Protein AF-A0A6I4XJI4-F1 (afdb_monomer_lite)

Sequence (149 aa):
FAETYTEYFSASRQFIQEQKTNPAVWDARQFLFYRYLLLMVDALPLKKVLAPITLCVDFSFGEAYNRMIQKNIEKITEWNIIFKAHVDESVQLILSDIHFVDWPEITQIIWLAPPRPVDWSHFIKTLSALRPHSGEENKVGTAPLSSEK

Secondary structure (DSSP, 8-state):
-TTTSHHHHHHHHHHHHHTTT-HHHHHTHHHHHHHHHHHHHHHS-HHHHSPPEEEEEE-TT-HHHHHHHHHHHHHH--S-EEEESS--TT--EEEESS--TT-TTSEEEE-PSSPPHHHHHHHHHHHHHHS--TTSS--S----S----

Organism: Enterococcus gallinarum (NCBI:txid1353)

Structure (mmCIF, N/CA/C/O backbone):
data_AF-A0A6I4XJI4-F1
#
_entry.id   AF-A0A6I4XJI4-F1
#
loop_
_atom_site.group_PDB
_atom_site.id
_atom_site.type_symbol
_atom_site.label_atom_id
_atom_site.label_alt_id
_atom_site.label_comp_id
_atom_site.label_asym_id
_atom_site.label_entity_id
_atom_site.label_seq_id
_atom_site.pdbx_PDB_ins_code
_atom_site.Cartn_x
_atom_site.Cartn_y
_atom_site.Cartn_z
_atom_site.occupancy
_atom_site.B_iso_or_equiv
_atom_site.auth_seq_id
_atom_site.auth_comp_id
_atom_site.auth_asym_id
_atom_site.auth_atom_id
_atom_site.pdbx_PDB_model_num
ATOM 1 N N . PHE A 1 1 ? -2.209 -3.904 19.691 1.00 63.56 1 PHE A N 1
ATOM 2 C CA . PHE A 1 1 ? -3.413 -3.319 19.060 1.00 63.56 1 PHE A CA 1
ATOM 3 C C . PHE A 1 1 ? -3.119 -1.978 18.407 1.00 63.56 1 PHE A C 1
ATOM 5 O O . PHE A 1 1 ? -3.210 -1.927 17.193 1.00 63.56 1 PHE A O 1
ATOM 12 N N . ALA A 1 2 ? -2.733 -0.937 19.156 1.00 65.00 2 ALA A N 1
ATOM 13 C CA . ALA A 1 2 ? -2.533 0.410 18.601 1.00 65.00 2 ALA A CA 1
ATOM 14 C C . ALA A 1 2 ? -1.483 0.498 17.475 1.00 65.00 2 ALA A C 1
ATOM 16 O O . ALA A 1 2 ? -1.700 1.238 16.532 1.00 65.00 2 ALA A O 1
ATOM 17 N N . GLU A 1 3 ? -0.391 -0.269 17.549 1.00 65.44 3 GLU A N 1
ATOM 18 C CA . GLU A 1 3 ? 0.672 -0.259 16.523 1.00 65.44 3 GLU A CA 1
ATOM 19 C C . GLU A 1 3 ? 0.381 -1.180 15.327 1.00 65.44 3 GLU A C 1
ATOM 21 O O . GLU A 1 3 ? 0.866 -0.954 14.225 1.00 65.44 3 GLU A O 1
ATOM 26 N N . THR A 1 4 ? -0.393 -2.245 15.547 1.00 70.69 4 THR A N 1
ATOM 27 C CA . THR A 1 4 ? -0.672 -3.285 14.539 1.00 70.69 4 THR A CA 1
ATOM 28 C C . THR A 1 4 ? -1.910 -2.966 13.702 1.00 70.69 4 THR A C 1
ATOM 30 O O . THR A 1 4 ? -1.986 -3.333 12.538 1.00 70.69 4 THR A O 1
ATOM 33 N N . TYR A 1 5 ? -2.892 -2.309 14.317 1.00 78.69 5 TYR A N 1
ATOM 34 C CA . TYR A 1 5 ? -4.223 -2.050 13.773 1.00 78.69 5 TYR A CA 1
ATOM 35 C C . TYR A 1 5 ? -4.552 -0.566 13.910 1.00 78.69 5 TYR A C 1
ATOM 37 O O . TYR A 1 5 ? -5.618 -0.202 14.410 1.00 78.69 5 TYR A O 1
ATOM 45 N N . THR A 1 6 ? -3.595 0.287 13.552 1.00 82.38 6 THR A N 1
ATOM 46 C CA . THR A 1 6 ? -3.624 1.731 13.809 1.00 82.38 6 THR A CA 1
ATOM 47 C C . THR A 1 6 ? -4.922 2.375 13.334 1.00 82.38 6 THR A C 1
ATOM 49 O O . THR A 1 6 ? -5.505 3.176 14.058 1.00 82.38 6 THR A O 1
ATOM 52 N N . GLU A 1 7 ? -5.425 1.980 12.169 1.00 82.38 7 GLU A N 1
ATOM 53 C CA . GLU A 1 7 ? -6.593 2.582 11.528 1.00 82.38 7 GLU A CA 1
ATOM 54 C C . GLU A 1 7 ? -7.901 2.144 12.186 1.00 82.38 7 GLU A C 1
ATOM 56 O O . GLU A 1 7 ? -8.771 2.972 12.459 1.00 82.38 7 GLU A O 1
ATOM 61 N N . TYR A 1 8 ? -8.023 0.861 12.536 1.00 87.81 8 TYR A N 1
ATOM 62 C CA . TYR A 1 8 ? -9.158 0.386 13.330 1.00 87.81 8 TYR A CA 1
ATOM 63 C C . TYR A 1 8 ? -9.141 0.985 14.735 1.00 87.81 8 TYR A C 1
ATOM 65 O O . TYR A 1 8 ? -10.191 1.324 15.284 1.00 87.81 8 TYR A O 1
ATOM 73 N N . PHE A 1 9 ? -7.951 1.143 15.319 1.00 88.88 9 PHE A N 1
ATOM 74 C CA . PHE A 1 9 ? -7.766 1.752 16.629 1.00 88.88 9 PHE A CA 1
ATOM 75 C C . PHE A 1 9 ? -8.172 3.229 16.610 1.00 88.88 9 PHE A C 1
ATOM 77 O O . PHE A 1 9 ? -8.949 3.652 17.470 1.00 88.88 9 PHE A O 1
ATOM 84 N N . SER A 1 10 ? -7.699 4.008 15.630 1.00 85.75 10 SER A N 1
ATOM 85 C CA . SER A 1 10 ? -8.047 5.424 15.490 1.00 85.75 10 SER A CA 1
ATOM 86 C C . SER A 1 10 ? -9.537 5.608 15.224 1.00 85.75 10 SER A C 1
ATOM 88 O O . SER A 1 10 ? -10.163 6.414 15.908 1.00 85.75 10 SER A O 1
ATOM 90 N N . ALA A 1 11 ? -10.126 4.812 14.323 1.00 86.31 11 ALA A N 1
ATOM 91 C CA . ALA A 1 11 ? -11.554 4.871 14.015 1.00 86.31 11 ALA A CA 1
ATOM 92 C C . ALA A 1 11 ? -12.420 4.523 15.238 1.00 86.31 11 ALA A C 1
ATOM 94 O O . ALA A 1 11 ? -13.324 5.276 15.600 1.00 86.31 11 ALA A O 1
ATOM 95 N N . SER A 1 12 ? -12.098 3.426 15.936 1.00 90.31 12 SER A N 1
ATOM 96 C CA . SER A 1 12 ? -12.811 3.018 17.156 1.00 90.31 12 SER A CA 1
ATOM 97 C C . SER A 1 12 ? -12.702 4.080 18.249 1.00 90.31 12 SER A C 1
ATOM 99 O O . SER A 1 12 ? -13.676 4.372 18.943 1.00 90.31 12 SER A O 1
ATOM 101 N N . ARG A 1 13 ? -11.520 4.686 18.411 1.00 90.75 13 ARG A N 1
ATOM 102 C CA . ARG A 1 13 ? -11.292 5.737 19.407 1.00 90.75 13 ARG A CA 1
ATOM 103 C C . ARG A 1 13 ? -12.073 7.002 19.071 1.00 90.75 13 ARG A C 1
ATOM 105 O O . ARG A 1 13 ? -12.705 7.557 19.967 1.00 90.75 13 ARG A O 1
ATOM 112 N N . GLN A 1 14 ? -12.023 7.445 17.817 1.00 90.12 14 GLN A N 1
ATOM 113 C CA . GLN A 1 14 ? -12.731 8.633 17.351 1.00 90.12 14 GLN A CA 1
ATOM 114 C C . GLN A 1 14 ? -14.237 8.479 17.565 1.00 90.12 14 GLN A C 1
ATOM 116 O O . GLN A 1 14 ? -14.839 9.326 18.219 1.00 90.12 14 GLN A O 1
ATOM 121 N N . PHE A 1 15 ? -14.810 7.353 17.132 1.00 90.81 15 PHE A N 1
ATOM 122 C CA . PHE A 1 15 ? -16.231 7.074 17.313 1.00 90.81 15 PHE A CA 1
ATOM 123 C C . PHE A 1 15 ? -16.654 7.194 18.783 1.00 90.81 15 PHE A C 1
ATOM 125 O O . PHE A 1 15 ? -17.615 7.880 19.102 1.00 90.81 15 PHE A O 1
ATOM 132 N N . ILE A 1 16 ? -15.905 6.590 19.712 1.00 93.50 16 ILE A N 1
ATOM 133 C CA . ILE A 1 16 ? -16.215 6.668 21.150 1.00 93.50 16 ILE A CA 1
ATOM 134 C C . ILE A 1 16 ? -16.070 8.098 21.700 1.00 93.50 16 ILE A C 1
ATOM 136 O O . ILE A 1 16 ? -16.855 8.509 22.555 1.00 93.50 16 ILE A O 1
ATOM 140 N N . GLN A 1 17 ? -15.089 8.871 21.223 1.00 91.94 17 GLN A N 1
ATOM 141 C CA . GLN A 1 17 ? -14.890 10.267 21.635 1.00 91.94 17 GLN A CA 1
ATOM 142 C C . GLN A 1 17 ? -16.039 11.179 21.191 1.00 91.94 17 GLN A C 1
ATOM 144 O O . GLN A 1 17 ? -16.409 12.086 21.936 1.00 91.94 17 GLN A O 1
ATOM 149 N N . GLU A 1 18 ? -16.627 10.925 20.023 1.00 93.00 18 GLU A N 1
ATOM 150 C CA . GLU A 1 18 ? -17.787 11.665 19.508 1.00 93.00 18 GLU A CA 1
ATOM 151 C C . GLU A 1 18 ? -19.053 11.434 20.355 1.00 93.00 18 GLU A C 1
ATOM 153 O O . GLU A 1 18 ? -19.951 12.271 20.366 1.00 93.00 18 GLU A O 1
ATOM 158 N N . GLN A 1 19 ? -19.110 10.348 21.136 1.00 92.31 19 GLN A N 1
ATOM 159 C CA . GLN A 1 19 ? -20.266 9.981 21.965 1.00 92.31 19 GLN A CA 1
ATOM 160 C C . GLN A 1 19 ? -20.190 10.476 23.421 1.00 92.31 19 GLN A C 1
ATOM 162 O O . GLN A 1 19 ? -20.958 10.016 24.264 1.00 92.31 19 GLN A O 1
ATOM 167 N N . LYS A 1 20 ? -19.297 11.422 23.750 1.00 91.88 20 LYS A N 1
ATOM 168 C CA . LYS A 1 20 ? -19.132 11.967 25.119 1.00 91.88 20 LYS A CA 1
ATOM 169 C C . LYS A 1 20 ? -20.420 12.466 25.771 1.00 91.88 20 LYS A C 1
ATOM 171 O O . LYS A 1 20 ? -20.545 12.421 26.989 1.00 91.88 20 LYS A O 1
ATOM 176 N N . THR A 1 21 ? -21.352 12.977 24.975 1.00 94.12 21 THR A N 1
ATOM 177 C CA . THR A 1 21 ? -22.626 13.531 25.450 1.00 94.12 21 THR A CA 1
ATOM 178 C C . THR A 1 21 ? -23.695 12.466 25.693 1.00 94.12 21 THR A C 1
ATOM 180 O O . THR A 1 21 ? -24.756 12.798 26.212 1.00 94.12 21 THR A O 1
ATOM 183 N N . ASN A 1 22 ? -23.433 11.201 25.348 1.00 93.81 22 ASN A N 1
ATOM 184 C CA . ASN A 1 22 ? -24.328 10.074 25.575 1.00 93.81 22 ASN A CA 1
ATOM 185 C C . ASN A 1 22 ? -23.836 9.249 26.783 1.00 93.81 22 ASN A C 1
ATOM 187 O O . ASN A 1 22 ? -22.898 8.462 26.628 1.00 93.81 22 ASN A O 1
ATOM 191 N N . PRO A 1 23 ? -24.461 9.374 27.971 1.00 91.75 23 PRO A N 1
ATOM 192 C CA . PRO A 1 23 ? -23.988 8.715 29.190 1.00 91.75 23 PRO A CA 1
ATOM 193 C C . PRO A 1 23 ? -23.920 7.191 29.063 1.00 91.75 23 PRO A C 1
ATOM 195 O O . PRO A 1 23 ? -22.931 6.586 29.458 1.00 91.75 23 PRO A O 1
ATOM 198 N N . ALA A 1 24 ? -24.908 6.569 28.410 1.00 92.00 24 ALA A N 1
ATOM 199 C CA . ALA A 1 24 ? -24.946 5.116 28.239 1.00 92.00 24 ALA A CA 1
ATOM 200 C C . ALA A 1 24 ? -23.736 4.583 27.448 1.00 92.00 24 ALA A C 1
ATOM 202 O O . ALA A 1 24 ? -23.227 3.500 27.734 1.00 92.00 24 ALA A O 1
ATOM 203 N N . VAL A 1 25 ? -23.257 5.351 26.464 1.00 91.38 25 VAL A N 1
ATOM 204 C CA . VAL A 1 25 ? -22.063 5.004 25.681 1.00 91.38 25 VAL A CA 1
ATOM 205 C C . VAL A 1 25 ? -20.788 5.399 26.423 1.00 91.38 25 VAL A C 1
ATOM 207 O O . VAL A 1 25 ? -19.834 4.622 26.453 1.00 91.38 25 VAL A O 1
ATOM 210 N N . TRP A 1 26 ? -20.758 6.589 27.029 1.00 93.56 26 TRP A N 1
ATOM 211 C CA . TRP A 1 26 ? -19.568 7.114 27.692 1.00 93.56 26 TRP A CA 1
ATOM 212 C C . TRP A 1 26 ? -19.199 6.330 28.955 1.00 93.56 26 TRP A C 1
ATOM 214 O O . TRP A 1 26 ? -18.016 6.069 29.186 1.00 93.56 26 TRP A O 1
ATOM 224 N N . ASP A 1 27 ? -20.179 5.875 29.731 1.00 94.50 27 ASP A N 1
ATOM 225 C CA . ASP A 1 27 ? -19.945 5.053 30.921 1.00 94.50 27 ASP A CA 1
ATOM 226 C C . ASP A 1 27 ? -19.390 3.672 30.539 1.00 94.50 27 ASP A C 1
ATOM 228 O O . ASP A 1 27 ? -18.465 3.166 31.175 1.00 94.50 27 ASP A O 1
ATOM 232 N N . ALA A 1 28 ? -19.858 3.102 29.424 1.00 94.81 28 ALA A N 1
ATOM 233 C CA . ALA A 1 28 ? -19.389 1.824 28.883 1.00 94.81 28 ALA A CA 1
ATOM 234 C C . ALA A 1 28 ? -18.207 1.950 27.895 1.00 94.81 28 ALA A C 1
ATOM 236 O O . ALA A 1 28 ? -17.828 0.966 27.249 1.00 94.81 28 ALA A O 1
ATOM 237 N N . ARG A 1 29 ? -17.601 3.139 27.757 1.00 94.75 29 ARG A N 1
ATOM 238 C CA . ARG A 1 29 ? -16.666 3.486 26.667 1.00 94.75 29 ARG A CA 1
ATOM 239 C C . ARG A 1 29 ? -15.518 2.503 26.466 1.00 94.75 29 ARG A C 1
ATOM 241 O O . ARG A 1 29 ? -15.171 2.204 25.329 1.00 94.75 29 ARG A O 1
ATOM 248 N N . GLN A 1 30 ? -14.928 1.989 27.545 1.00 93.06 30 GLN A N 1
ATOM 249 C CA . GLN A 1 30 ? -13.789 1.074 27.458 1.00 93.06 30 GLN A CA 1
ATOM 250 C C . GLN A 1 30 ? -14.213 -0.282 26.888 1.00 93.06 30 GLN A C 1
ATOM 252 O O . GLN A 1 30 ? -13.553 -0.809 25.996 1.00 93.06 30 GLN A O 1
ATOM 257 N N . PHE A 1 31 ? -15.344 -0.816 27.354 1.00 94.25 31 PHE A N 1
ATOM 258 C CA . PHE A 1 31 ? -15.912 -2.058 26.837 1.00 94.25 31 PHE A CA 1
ATOM 259 C C . PHE A 1 31 ? -16.302 -1.919 25.360 1.00 94.25 31 PHE A C 1
ATOM 261 O O . PHE A 1 31 ? -15.927 -2.756 24.538 1.00 94.25 31 PHE A O 1
ATOM 268 N N . LEU A 1 32 ? -17.006 -0.838 25.013 1.00 93.94 32 LEU A N 1
ATOM 269 C CA . LEU A 1 32 ? -17.449 -0.583 23.641 1.00 93.94 32 LEU A CA 1
ATOM 270 C C . LEU A 1 32 ? -16.272 -0.363 22.690 1.00 93.94 32 LEU A C 1
ATOM 272 O O . LEU A 1 32 ? -16.271 -0.923 21.598 1.00 93.94 32 LEU A O 1
ATOM 276 N N . PHE A 1 33 ? -15.242 0.366 23.123 1.00 94.38 33 PHE A N 1
ATOM 277 C CA . PHE A 1 33 ? -14.013 0.550 22.355 1.00 94.38 33 PHE A CA 1
ATOM 278 C C . PHE A 1 33 ? -13.391 -0.789 21.940 1.00 94.38 33 PHE A C 1
ATOM 280 O O . PHE A 1 33 ? -13.165 -1.018 20.752 1.00 94.38 33 PHE A O 1
ATOM 287 N N . TYR A 1 34 ? -13.149 -1.695 22.895 1.00 93.06 34 TYR A N 1
ATOM 288 C CA . TYR A 1 34 ? -12.546 -2.993 22.583 1.00 93.06 34 TYR A CA 1
ATOM 289 C C . TYR A 1 34 ? -13.464 -3.868 21.732 1.00 93.06 34 TYR A C 1
ATOM 291 O O . TYR A 1 34 ? -12.987 -4.557 20.832 1.00 93.06 34 TYR A O 1
ATOM 299 N N . ARG A 1 35 ? -14.779 -3.825 21.972 1.00 93.62 35 ARG A N 1
ATOM 300 C CA . ARG A 1 35 ? -15.747 -4.594 21.185 1.00 93.62 35 ARG A CA 1
ATOM 301 C C . ARG A 1 35 ? -15.793 -4.136 19.728 1.00 93.62 35 ARG A C 1
ATOM 303 O O . ARG A 1 35 ? -15.801 -4.983 18.840 1.00 93.62 35 ARG A O 1
ATOM 310 N N . TYR A 1 36 ? -15.778 -2.827 19.482 1.00 91.44 36 TYR A N 1
ATOM 311 C CA . TYR A 1 36 ? -15.713 -2.284 18.127 1.00 91.44 36 TYR A CA 1
ATOM 312 C C . TYR A 1 36 ? -14.384 -2.590 17.455 1.00 91.44 36 TYR A C 1
ATOM 314 O O . TYR A 1 36 ? -14.392 -3.064 16.326 1.00 91.44 36 TYR A O 1
ATOM 322 N N . LEU A 1 37 ? -13.262 -2.418 18.157 1.00 91.81 37 LEU A N 1
ATOM 323 C CA . LEU A 1 37 ? -11.948 -2.737 17.611 1.00 91.81 37 LEU A CA 1
ATOM 324 C C . LEU A 1 37 ? -11.862 -4.200 17.157 1.00 91.81 37 LEU A C 1
ATOM 326 O O . LEU A 1 37 ? -11.453 -4.465 16.031 1.00 91.81 37 LEU A O 1
ATOM 330 N N . LEU A 1 38 ? -12.279 -5.142 18.010 1.00 92.69 38 LEU A N 1
ATOM 331 C CA . LEU A 1 38 ? -12.269 -6.567 17.675 1.00 92.69 38 LEU A CA 1
ATOM 332 C C . LEU A 1 38 ? -13.203 -6.884 16.504 1.00 92.69 38 LEU A C 1
ATOM 334 O O . LEU A 1 38 ? -12.797 -7.593 15.591 1.00 92.69 38 LEU A O 1
ATOM 338 N N . LEU A 1 39 ? -14.418 -6.324 16.495 1.00 92.19 39 LEU A N 1
ATOM 339 C CA . LEU A 1 39 ? -15.366 -6.524 15.399 1.00 92.19 39 LEU A CA 1
ATOM 340 C C . LEU A 1 39 ? -14.825 -5.986 14.069 1.00 92.19 39 LEU A C 1
ATOM 342 O O . LEU A 1 39 ? -14.981 -6.636 13.043 1.00 92.19 39 LEU A O 1
ATOM 346 N N . MET A 1 40 ? -14.195 -4.809 14.071 1.00 88.94 40 MET A N 1
ATOM 347 C CA . MET A 1 40 ? -13.619 -4.234 12.856 1.00 88.94 40 MET A CA 1
ATOM 348 C C . MET A 1 40 ? -12.453 -5.073 12.333 1.00 88.94 40 MET A C 1
ATOM 350 O O . MET A 1 40 ? -12.399 -5.329 11.135 1.00 88.94 40 MET A O 1
ATOM 354 N N . VAL A 1 41 ? -11.555 -5.522 13.215 1.00 88.44 41 VAL A N 1
ATOM 355 C CA . VAL A 1 41 ? -10.417 -6.377 12.839 1.00 88.44 41 VAL A CA 1
ATOM 356 C C . VAL A 1 41 ? -10.889 -7.717 12.266 1.00 88.44 41 VAL A C 1
ATOM 358 O O . VAL A 1 41 ? -10.305 -8.199 11.303 1.00 88.44 41 VAL A O 1
ATOM 361 N N . ASP A 1 42 ? -11.941 -8.304 12.837 1.00 90.06 42 ASP A N 1
ATOM 362 C CA . ASP A 1 42 ? -12.465 -9.610 12.424 1.00 90.06 42 ASP A CA 1
ATOM 363 C C . ASP A 1 42 ? -13.311 -9.539 11.141 1.00 90.06 42 ASP A C 1
ATOM 365 O O . ASP A 1 42 ? -13.180 -10.371 10.245 1.00 90.06 42 ASP A O 1
ATOM 369 N N . ALA A 1 43 ? -14.174 -8.525 11.021 1.00 89.06 43 ALA A N 1
ATOM 370 C CA . ALA A 1 43 ? -15.194 -8.479 9.974 1.00 89.06 43 ALA A CA 1
ATOM 371 C C . ALA A 1 43 ? -14.823 -7.611 8.761 1.00 89.06 43 ALA A C 1
ATOM 373 O O . ALA A 1 43 ? -15.392 -7.795 7.679 1.00 89.06 43 ALA A O 1
ATOM 374 N N . LEU A 1 44 ? -13.924 -6.632 8.915 1.00 86.19 44 LEU A N 1
ATOM 375 C CA . LEU A 1 44 ? -13.613 -5.670 7.857 1.00 86.19 44 LEU A CA 1
ATOM 376 C C . LEU A 1 44 ? -12.198 -5.904 7.332 1.00 86.19 44 LEU A C 1
ATOM 378 O O . LEU A 1 44 ? -11.250 -5.744 8.091 1.00 86.19 44 LEU A O 1
ATOM 382 N N . PRO A 1 45 ? -12.003 -6.195 6.036 1.00 84.06 45 PRO A N 1
ATOM 383 C CA . PRO A 1 45 ? -10.662 -6.280 5.473 1.00 84.06 45 PRO A CA 1
ATOM 384 C C . PRO A 1 45 ? -10.021 -4.890 5.422 1.00 84.06 45 PRO A C 1
ATOM 386 O O . PRO A 1 45 ? -10.673 -3.919 5.022 1.00 84.06 45 PRO A O 1
ATOM 389 N N . LEU A 1 46 ? -8.731 -4.804 5.755 1.00 78.88 46 LEU A N 1
ATOM 390 C CA . LEU A 1 46 ? -8.023 -3.533 5.933 1.00 78.88 46 LEU A CA 1
ATOM 391 C C . LEU A 1 46 ? -8.120 -2.636 4.694 1.00 78.88 46 LEU A C 1
ATOM 393 O O . LEU A 1 46 ? -8.518 -1.479 4.808 1.00 78.88 46 LEU A O 1
ATOM 397 N N . LYS A 1 47 ? -7.938 -3.191 3.491 1.00 80.19 47 LYS A N 1
ATOM 398 C CA . LYS A 1 47 ? -8.139 -2.482 2.212 1.00 80.19 47 LYS A CA 1
ATOM 399 C C . LYS A 1 47 ? -9.473 -1.739 2.049 1.00 80.19 47 LYS A C 1
ATOM 401 O O . LYS A 1 47 ? -9.560 -0.873 1.195 1.00 80.19 47 LYS A O 1
ATOM 406 N N . LYS A 1 48 ? -10.534 -2.078 2.789 1.00 79.75 48 LYS A N 1
ATOM 407 C CA . LYS A 1 48 ? -11.816 -1.349 2.712 1.00 79.75 48 LYS A CA 1
ATOM 408 C C . LYS A 1 48 ? -11.889 -0.155 3.659 1.00 79.75 48 LYS A C 1
ATOM 410 O O . LYS A 1 48 ? -12.716 0.723 3.448 1.00 79.75 48 LYS A O 1
ATOM 415 N N . VAL A 1 49 ? -11.065 -0.150 4.700 1.00 78.62 49 VAL A N 1
ATOM 416 C CA . VAL A 1 49 ? -11.013 0.920 5.703 1.00 78.62 49 VAL A CA 1
ATOM 417 C C . VAL A 1 49 ? -9.947 1.949 5.345 1.00 78.62 49 VAL A C 1
ATOM 419 O O . VAL A 1 49 ? -10.089 3.127 5.661 1.00 78.62 49 VAL A O 1
ATOM 422 N N . LEU A 1 50 ? -8.895 1.523 4.648 1.00 79.94 50 LEU A N 1
ATOM 423 C CA . LEU A 1 50 ? -7.823 2.412 4.231 1.00 79.94 50 LEU A CA 1
ATOM 424 C C . LEU A 1 50 ? -8.237 3.316 3.077 1.00 79.94 50 LEU A C 1
ATOM 426 O O . LEU A 1 50 ? -8.787 2.852 2.073 1.00 79.94 50 LEU A O 1
ATOM 430 N N . ALA A 1 51 ? -7.871 4.594 3.190 1.00 83.38 51 ALA A N 1
ATOM 431 C CA . ALA A 1 51 ? -7.852 5.493 2.048 1.00 83.38 51 ALA A CA 1
ATOM 432 C C . ALA A 1 51 ? -6.983 4.881 0.931 1.00 83.38 51 ALA A C 1
ATOM 434 O O . ALA A 1 51 ? -5.914 4.332 1.230 1.00 83.38 51 ALA A O 1
ATOM 435 N N . PRO A 1 52 ? -7.444 4.920 -0.330 1.00 89.94 52 PRO A N 1
ATOM 436 C CA . PRO A 1 52 ? -6.697 4.337 -1.428 1.00 89.94 52 PRO A CA 1
ATOM 437 C C . PRO A 1 52 ? -5.392 5.094 -1.675 1.00 89.94 52 PRO A C 1
ATOM 439 O O . PRO A 1 52 ? -5.372 6.320 -1.617 1.00 89.94 52 PRO A O 1
ATOM 442 N N . ILE A 1 53 ? -4.331 4.356 -2.000 1.00 93.00 53 ILE A N 1
ATOM 443 C CA . ILE A 1 53 ? -3.103 4.896 -2.584 1.00 93.00 53 ILE A CA 1
ATOM 444 C C . ILE A 1 53 ? -3.168 4.664 -4.090 1.00 93.00 53 ILE A C 1
ATOM 446 O O . ILE A 1 53 ? -3.279 3.524 -4.549 1.00 93.00 53 ILE A O 1
ATOM 450 N N . THR A 1 54 ? -3.101 5.735 -4.870 1.00 96.69 54 THR A N 1
ATOM 451 C CA . THR A 1 54 ? -3.044 5.662 -6.333 1.00 96.69 54 THR A CA 1
ATOM 452 C C . THR A 1 54 ? -1.607 5.431 -6.798 1.00 96.69 54 THR A C 1
ATOM 454 O O . THR A 1 54 ? -0.692 6.196 -6.486 1.00 96.69 54 THR A O 1
ATOM 457 N N . LEU A 1 55 ? -1.400 4.357 -7.556 1.00 97.50 55 LEU A N 1
ATOM 458 C CA . LEU A 1 55 ? -0.081 3.896 -7.983 1.00 97.50 55 LEU A CA 1
ATOM 459 C C . LEU A 1 55 ? -0.059 3.678 -9.494 1.00 97.50 55 LEU A C 1
ATOM 461 O O . LEU A 1 55 ? -0.886 2.941 -10.028 1.00 97.50 55 LEU A O 1
ATOM 465 N N . CYS A 1 56 ? 0.915 4.262 -10.182 1.00 97.94 56 CYS A N 1
ATOM 466 C CA . CYS A 1 56 ? 1.219 3.918 -11.567 1.00 97.94 56 CYS A CA 1
ATOM 467 C C . CYS A 1 56 ? 2.405 2.944 -11.611 1.00 97.94 56 CYS A C 1
ATOM 469 O O . CYS A 1 56 ? 3.437 3.194 -10.991 1.00 97.94 56 CYS A O 1
ATOM 471 N N . VAL A 1 57 ? 2.246 1.824 -12.320 1.00 97.62 57 VAL A N 1
ATOM 472 C CA . VAL A 1 57 ? 3.320 0.847 -12.561 1.00 97.62 57 VAL A CA 1
ATOM 473 C C . VAL A 1 57 ? 3.635 0.862 -14.047 1.00 97.62 57 VAL A C 1
ATOM 475 O O . VAL A 1 57 ? 2.814 0.387 -14.835 1.00 97.62 57 VAL A O 1
ATOM 478 N N . ASP A 1 58 ? 4.807 1.376 -14.408 1.00 96.44 58 ASP A N 1
ATOM 479 C CA . ASP A 1 58 ? 5.192 1.570 -15.805 1.00 96.44 58 ASP A CA 1
ATOM 480 C C . ASP A 1 58 ? 6.666 1.227 -16.048 1.00 96.44 58 ASP A C 1
ATOM 482 O O . ASP A 1 58 ? 7.561 2.062 -15.933 1.00 96.44 58 ASP A O 1
ATOM 486 N N . PHE A 1 59 ? 6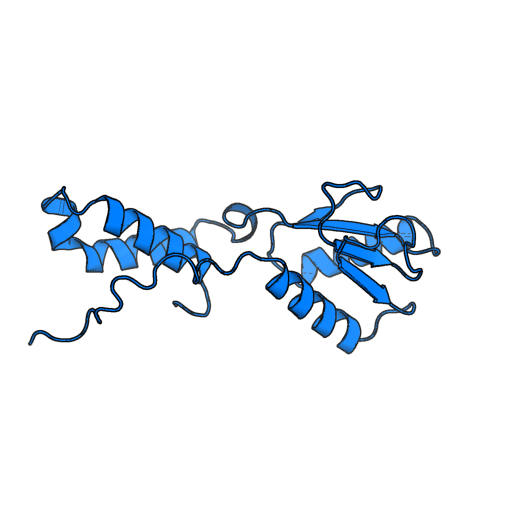.922 -0.048 -16.337 1.00 96.19 59 PHE A N 1
ATOM 487 C CA . PHE A 1 59 ? 8.227 -0.550 -16.744 1.00 96.19 59 PHE A CA 1
ATOM 488 C C . PHE A 1 59 ? 8.316 -0.690 -18.264 1.00 96.19 59 PHE A C 1
ATOM 490 O O . PHE A 1 59 ? 7.400 -1.203 -18.916 1.00 96.19 59 PHE A O 1
ATOM 497 N N . SER A 1 60 ? 9.490 -0.373 -18.813 1.00 94.69 60 SER A N 1
ATOM 498 C CA . SER A 1 60 ? 9.774 -0.442 -20.254 1.00 94.69 60 SER A CA 1
ATOM 499 C C . SER A 1 60 ? 9.657 -1.850 -20.869 1.00 94.69 60 SER A C 1
ATOM 501 O O . SER A 1 60 ? 9.543 -1.998 -22.085 1.00 94.69 60 SER A O 1
ATOM 503 N N . PHE A 1 61 ? 9.610 -2.899 -20.040 1.00 92.94 61 PHE A N 1
ATOM 504 C CA . PHE A 1 61 ? 9.432 -4.303 -20.440 1.00 92.94 61 PHE A CA 1
ATOM 505 C C . PHE A 1 61 ? 8.003 -4.650 -20.904 1.00 92.94 61 PHE A C 1
ATOM 507 O O . PHE A 1 61 ? 7.743 -5.780 -21.327 1.00 92.94 61 PHE A O 1
ATOM 514 N N . GLY A 1 62 ? 7.075 -3.694 -20.832 1.00 93.62 62 GLY A N 1
ATOM 515 C CA . GLY A 1 62 ? 5.726 -3.801 -21.376 1.00 93.62 62 GLY A CA 1
ATOM 516 C C . GLY A 1 62 ? 4.679 -4.334 -20.396 1.00 93.62 62 GLY A C 1
ATOM 517 O O . GLY A 1 62 ? 4.950 -4.746 -19.267 1.00 93.62 62 GLY A O 1
ATOM 518 N N . GLU A 1 63 ? 3.428 -4.348 -20.859 1.00 95.50 63 GLU A N 1
ATOM 519 C CA . GLU A 1 63 ? 2.244 -4.526 -20.009 1.00 95.50 63 GLU A CA 1
ATOM 520 C C . GLU A 1 63 ? 2.228 -5.858 -19.235 1.00 95.50 63 GLU A C 1
ATOM 522 O O . GLU A 1 63 ? 1.753 -5.931 -18.101 1.00 95.50 63 GLU A O 1
ATOM 527 N N . ALA A 1 64 ? 2.773 -6.931 -19.817 1.00 96.38 64 ALA A N 1
ATOM 528 C CA . ALA A 1 64 ? 2.858 -8.225 -19.143 1.00 96.38 64 ALA A CA 1
ATOM 529 C C . ALA A 1 64 ? 3.727 -8.160 -17.878 1.00 96.38 64 ALA A C 1
ATOM 531 O O . ALA A 1 64 ? 3.357 -8.741 -16.854 1.00 96.38 64 ALA A O 1
ATOM 532 N N . TYR A 1 65 ? 4.839 -7.424 -17.936 1.00 95.62 65 TYR A N 1
ATOM 533 C CA . TYR A 1 65 ? 5.710 -7.205 -16.790 1.00 95.62 65 TYR A CA 1
ATOM 534 C C . TYR A 1 65 ? 5.036 -6.292 -15.759 1.00 95.62 65 TYR A C 1
ATOM 536 O O . TYR A 1 65 ? 5.001 -6.635 -14.577 1.00 95.62 65 TYR A O 1
ATOM 544 N N . ASN A 1 66 ? 4.386 -5.209 -16.201 1.00 96.50 66 ASN A N 1
ATOM 545 C CA . ASN A 1 66 ? 3.633 -4.313 -15.312 1.00 96.50 66 ASN A CA 1
ATOM 546 C C . ASN A 1 66 ? 2.555 -5.075 -14.529 1.00 96.50 66 ASN A C 1
ATOM 548 O O . ASN A 1 66 ? 2.499 -4.984 -13.303 1.00 96.50 66 ASN A O 1
ATOM 552 N N . ARG A 1 67 ? 1.768 -5.932 -15.196 1.00 97.00 67 ARG A N 1
ATOM 553 C CA . ARG A 1 67 ? 0.773 -6.795 -14.532 1.00 97.00 67 ARG A CA 1
ATOM 554 C C . ARG A 1 67 ? 1.399 -7.789 -13.556 1.00 97.00 67 ARG A C 1
ATOM 556 O O . ARG A 1 67 ? 0.790 -8.105 -12.537 1.00 97.00 67 ARG A O 1
ATOM 563 N N . MET A 1 68 ? 2.585 -8.321 -13.855 1.00 96.06 68 MET A N 1
ATOM 564 C CA . MET A 1 68 ? 3.303 -9.198 -12.925 1.00 96.06 68 MET A CA 1
ATOM 565 C C . MET A 1 68 ? 3.689 -8.443 -11.647 1.00 96.06 68 MET A C 1
ATOM 567 O O . MET A 1 68 ? 3.464 -8.956 -10.552 1.00 96.06 68 MET A O 1
ATOM 571 N N . ILE A 1 69 ? 4.223 -7.224 -11.773 1.00 96.56 69 ILE A N 1
ATOM 572 C CA . ILE A 1 69 ? 4.576 -6.379 -10.626 1.00 96.56 69 ILE A CA 1
ATOM 573 C C . ILE A 1 69 ? 3.333 -6.024 -9.804 1.00 96.56 69 ILE A C 1
ATOM 575 O O . ILE A 1 69 ? 3.348 -6.224 -8.591 1.00 96.56 69 ILE A O 1
ATOM 579 N N . GLN A 1 70 ? 2.237 -5.605 -10.444 1.00 96.69 70 GLN A N 1
ATOM 580 C CA . GLN A 1 70 ? 0.962 -5.322 -9.768 1.00 96.69 70 GLN A CA 1
ATOM 581 C C . GLN A 1 70 ? 0.464 -6.530 -8.958 1.00 96.69 70 GLN A C 1
ATOM 583 O O . GLN A 1 70 ? 0.190 -6.406 -7.767 1.00 96.69 70 GLN A O 1
ATOM 588 N N . LYS A 1 71 ? 0.466 -7.733 -9.550 1.00 95.50 71 LYS A N 1
ATOM 589 C CA . LYS A 1 71 ? 0.096 -8.976 -8.847 1.00 95.50 71 LYS A CA 1
ATOM 590 C C . LYS A 1 71 ? 1.007 -9.300 -7.667 1.00 95.50 71 LYS A C 1
ATOM 592 O O . LYS A 1 71 ? 0.563 -9.915 -6.703 1.00 95.50 71 LYS A O 1
ATOM 597 N N . ASN A 1 72 ? 2.292 -8.968 -7.752 1.00 94.81 72 ASN A N 1
ATOM 598 C CA . ASN A 1 72 ? 3.216 -9.177 -6.641 1.00 94.81 72 ASN A CA 1
ATOM 599 C C . ASN A 1 72 ? 2.933 -8.190 -5.506 1.00 94.81 72 ASN A C 1
ATOM 601 O O . ASN A 1 72 ? 2.909 -8.608 -4.354 1.00 94.81 72 ASN A O 1
ATOM 605 N N . ILE A 1 73 ? 2.641 -6.927 -5.829 1.00 95.00 73 ILE A N 1
ATOM 606 C CA . ILE A 1 73 ? 2.221 -5.909 -4.858 1.00 95.00 73 ILE A CA 1
ATOM 607 C C . ILE A 1 73 ? 0.971 -6.378 -4.103 1.00 95.00 73 ILE A C 1
ATOM 609 O O . ILE A 1 73 ? 0.979 -6.419 -2.877 1.00 95.00 73 ILE A O 1
ATOM 613 N N . GLU A 1 74 ? -0.059 -6.833 -4.816 1.00 92.06 74 GLU A N 1
ATOM 614 C CA . GLU A 1 74 ? -1.302 -7.338 -4.209 1.00 92.06 74 GLU A CA 1
ATOM 615 C C . GLU A 1 74 ? -1.095 -8.546 -3.278 1.00 92.06 74 GLU A C 1
ATOM 617 O O . GLU A 1 74 ? -1.914 -8.792 -2.397 1.00 92.06 74 GLU A O 1
ATOM 622 N N . LYS A 1 75 ? -0.013 -9.317 -3.454 1.00 90.88 75 LYS A N 1
ATOM 623 C CA . LYS A 1 75 ? 0.313 -10.467 -2.592 1.00 90.88 75 LYS A CA 1
ATOM 624 C C . LYS A 1 75 ? 1.067 -10.085 -1.325 1.00 90.88 75 LYS A C 1
ATOM 626 O O . LYS A 1 75 ? 0.985 -10.816 -0.343 1.00 90.88 75 LYS A O 1
ATOM 631 N N . ILE A 1 76 ? 1.854 -9.010 -1.362 1.00 89.19 76 ILE A N 1
ATOM 632 C CA . ILE A 1 76 ? 2.727 -8.623 -0.243 1.00 89.19 76 ILE A CA 1
ATOM 633 C C . ILE A 1 76 ? 2.082 -7.597 0.690 1.00 89.19 76 ILE A C 1
ATOM 635 O O . ILE A 1 76 ? 2.625 -7.336 1.761 1.00 89.19 76 ILE A O 1
ATOM 639 N N . THR A 1 77 ? 0.958 -6.994 0.295 1.00 85.88 77 THR A N 1
ATOM 640 C CA . THR A 1 77 ? 0.263 -5.999 1.110 1.00 85.88 77 THR A CA 1
ATOM 641 C C . THR A 1 77 ? -1.255 -6.111 0.998 1.00 85.88 77 THR A C 1
ATOM 643 O O . THR A 1 77 ? -1.805 -6.331 -0.076 1.00 85.88 77 THR A O 1
ATOM 646 N N . GLU A 1 78 ? -1.945 -5.909 2.120 1.00 82.38 78 GLU A N 1
ATOM 647 C CA . GLU A 1 78 ? -3.411 -5.856 2.196 1.00 82.38 78 GLU A CA 1
ATOM 648 C C . GLU A 1 78 ? -3.962 -4.432 2.029 1.00 82.38 78 GLU A C 1
ATOM 650 O O . GLU A 1 78 ? -5.073 -4.126 2.467 1.00 82.38 78 GLU A O 1
ATOM 655 N N . TRP A 1 79 ? -3.168 -3.517 1.473 1.00 86.00 79 TRP A N 1
ATOM 656 C CA . TRP A 1 79 ? -3.548 -2.112 1.392 1.00 86.00 79 TRP A CA 1
ATOM 657 C C . TRP A 1 79 ? -4.484 -1.827 0.228 1.00 86.00 79 TRP A C 1
ATOM 659 O O . TRP A 1 79 ? -4.552 -2.560 -0.757 1.00 86.00 79 TRP A O 1
ATOM 669 N N . ASN A 1 80 ? -5.219 -0.726 0.357 1.00 89.50 80 ASN A N 1
ATOM 670 C CA . ASN A 1 80 ? -6.091 -0.239 -0.695 1.00 89.50 80 ASN A CA 1
ATOM 671 C C . ASN A 1 80 ? -5.247 0.451 -1.774 1.00 89.50 80 ASN A C 1
ATOM 673 O O . ASN A 1 80 ? -4.916 1.623 -1.634 1.00 89.50 80 ASN A O 1
ATOM 677 N N . ILE A 1 81 ? -4.834 -0.281 -2.807 1.00 93.19 81 ILE A N 1
ATOM 678 C CA . ILE A 1 81 ? -4.040 0.266 -3.913 1.00 93.19 81 ILE A CA 1
ATOM 679 C C . ILE A 1 81 ? -4.917 0.336 -5.160 1.00 93.19 81 ILE A C 1
ATOM 681 O O . ILE A 1 81 ? -5.533 -0.654 -5.551 1.00 93.19 81 ILE A O 1
ATOM 685 N N . ILE A 1 82 ? -4.954 1.507 -5.795 1.00 95.12 82 ILE A N 1
ATOM 686 C CA . ILE A 1 82 ? -5.626 1.721 -7.077 1.00 95.12 82 ILE A CA 1
ATOM 687 C C . ILE A 1 82 ? -4.555 1.885 -8.148 1.00 95.12 82 ILE A C 1
ATOM 689 O O . ILE A 1 82 ? -3.845 2.892 -8.179 1.00 95.12 82 ILE A O 1
ATOM 693 N N . PHE A 1 83 ? -4.453 0.905 -9.044 1.00 97.12 83 PHE A N 1
ATOM 694 C CA . PHE A 1 83 ? -3.512 0.968 -10.154 1.00 97.12 83 PHE A CA 1
ATOM 695 C C . PHE A 1 83 ? -4.032 1.870 -11.274 1.00 97.12 83 PHE A C 1
ATOM 697 O O . PHE A 1 83 ? -5.141 1.687 -11.779 1.00 97.12 83 PHE A O 1
ATOM 704 N N . LYS A 1 84 ? -3.208 2.834 -11.679 1.00 96.94 84 LYS A N 1
ATOM 705 C CA . LYS A 1 84 ? -3.459 3.740 -12.800 1.00 96.94 84 LYS A CA 1
ATOM 706 C C . LYS A 1 84 ? -2.620 3.312 -13.999 1.00 96.94 84 LYS A C 1
ATOM 708 O O . LYS A 1 84 ? -1.425 3.059 -13.865 1.00 96.94 84 LYS A O 1
ATOM 713 N N . ALA A 1 85 ? -3.254 3.243 -15.169 1.00 93.50 85 ALA A N 1
ATOM 714 C CA . ALA A 1 85 ? -2.581 2.879 -16.418 1.00 93.50 85 ALA A CA 1
ATOM 715 C C . ALA A 1 85 ? -1.617 3.969 -16.917 1.00 93.50 85 ALA A C 1
ATOM 717 O O . ALA A 1 85 ? -0.659 3.660 -17.615 1.00 93.50 85 ALA A O 1
ATOM 718 N N . HIS A 1 86 ? -1.870 5.228 -16.548 1.00 93.75 86 HIS A N 1
ATOM 719 C CA . HIS A 1 86 ? -1.069 6.386 -16.931 1.00 93.75 86 HIS A CA 1
ATOM 720 C C . HIS A 1 86 ? -0.864 7.306 -15.730 1.00 93.75 86 HIS A C 1
ATOM 722 O O . HIS A 1 86 ? -1.684 7.315 -14.807 1.00 93.75 86 HIS A O 1
ATOM 728 N N . VAL A 1 87 ? 0.224 8.072 -15.759 1.00 95.62 87 VAL A N 1
ATOM 729 C CA . VAL A 1 87 ? 0.522 9.081 -14.742 1.00 95.62 87 VAL A CA 1
ATOM 730 C C . VAL A 1 87 ? -0.367 10.306 -14.959 1.00 95.62 87 VAL A C 1
ATOM 732 O O . VAL A 1 87 ? -0.484 10.807 -16.076 1.00 95.62 87 VAL A O 1
ATOM 735 N N . ASP A 1 88 ? -1.001 10.763 -13.883 1.00 95.19 88 ASP A N 1
ATOM 736 C CA . ASP A 1 88 ? -1.791 11.989 -13.804 1.00 95.19 88 ASP A CA 1
ATOM 737 C C . ASP A 1 88 ? -1.576 12.636 -12.418 1.00 95.19 88 ASP A C 1
ATOM 739 O O . ASP A 1 88 ? -0.966 12.031 -11.535 1.00 95.19 88 ASP A O 1
ATOM 743 N N . GLU A 1 89 ? -2.102 13.843 -12.197 1.00 93.69 89 GLU A N 1
ATOM 744 C CA . GLU A 1 89 ? -1.976 14.569 -10.918 1.00 93.69 89 GLU A CA 1
ATOM 745 C C . GLU A 1 89 ? -2.594 13.829 -9.716 1.00 93.69 89 GLU A C 1
ATOM 747 O O . GLU A 1 89 ? -2.301 14.152 -8.568 1.00 93.69 89 GLU A O 1
ATOM 752 N N . SER A 1 90 ? -3.461 12.838 -9.954 1.00 94.56 90 SER A N 1
ATOM 753 C CA . SER A 1 90 ? -4.052 12.026 -8.890 1.00 94.56 90 SER A CA 1
ATOM 754 C C . SER A 1 90 ? -3.155 10.872 -8.456 1.00 94.56 90 SER A C 1
ATOM 756 O O . SER A 1 90 ? -3.470 10.242 -7.450 1.00 94.56 90 SER A O 1
ATOM 758 N N . VAL A 1 91 ? -2.081 10.555 -9.189 1.00 97.00 91 VAL A N 1
ATOM 759 C CA . VAL A 1 91 ? -1.126 9.495 -8.840 1.00 97.00 91 VAL A CA 1
ATOM 760 C C . VAL A 1 91 ? -0.230 9.951 -7.692 1.00 97.00 91 VAL A C 1
ATOM 762 O O . VAL A 1 91 ? 0.426 10.981 -7.768 1.00 97.00 91 VAL A O 1
ATOM 765 N N . GLN A 1 92 ? -0.165 9.149 -6.630 1.00 97.19 92 GLN A N 1
ATOM 766 C CA . GLN A 1 92 ? 0.669 9.440 -5.460 1.00 97.19 92 GLN A CA 1
ATOM 767 C C . GLN A 1 92 ? 2.049 8.782 -5.537 1.00 97.19 92 GLN A C 1
ATOM 769 O O . GLN A 1 92 ? 3.000 9.271 -4.928 1.00 97.19 92 GLN A O 1
ATOM 774 N N . LEU A 1 93 ? 2.160 7.667 -6.263 1.00 97.81 93 LEU A N 1
ATOM 775 C CA . LEU A 1 93 ? 3.402 6.922 -6.428 1.00 97.81 93 LEU A CA 1
ATOM 776 C C . LEU A 1 93 ? 3.557 6.425 -7.864 1.00 97.81 93 LEU A C 1
ATOM 778 O O . LEU A 1 93 ? 2.633 5.837 -8.426 1.00 97.81 93 LEU A O 1
ATOM 782 N N . ILE A 1 94 ? 4.749 6.601 -8.425 1.00 98.25 94 ILE A N 1
ATOM 783 C CA . ILE A 1 94 ? 5.173 5.990 -9.688 1.00 98.25 94 ILE A CA 1
ATOM 784 C C . ILE A 1 94 ? 6.210 4.914 -9.372 1.00 98.25 94 ILE A C 1
ATOM 786 O O . ILE A 1 94 ? 7.149 5.145 -8.608 1.00 98.25 94 ILE A O 1
ATOM 790 N N . LEU A 1 95 ? 6.035 3.733 -9.957 1.00 97.56 95 LEU A N 1
ATOM 791 C CA . LEU A 1 95 ? 6.977 2.626 -9.880 1.00 97.56 95 LEU A CA 1
ATOM 792 C C . LEU A 1 95 ? 7.389 2.209 -11.292 1.00 97.56 95 LEU A C 1
ATOM 794 O O . LEU A 1 95 ? 6.565 1.705 -12.056 1.00 97.56 95 LEU A O 1
ATOM 798 N N . SER A 1 96 ? 8.661 2.403 -11.620 1.00 96.62 96 SER A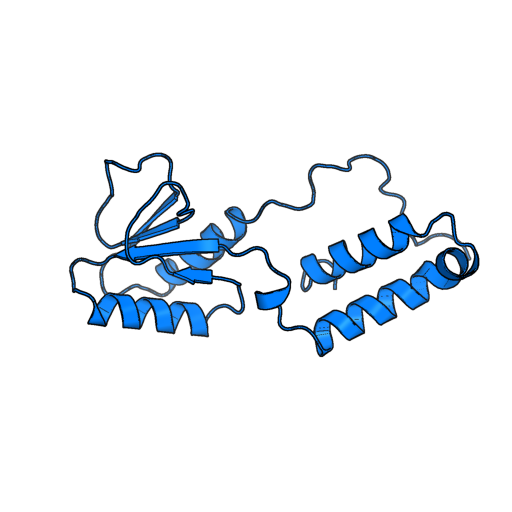 N 1
ATOM 799 C CA . SER A 1 96 ? 9.174 2.263 -12.987 1.00 96.62 96 SER A CA 1
ATOM 800 C C . SER A 1 96 ? 10.655 1.880 -13.007 1.00 96.62 96 SER A C 1
ATOM 802 O O . SER A 1 96 ? 11.320 1.816 -11.973 1.00 96.62 96 SER A O 1
ATOM 804 N N . ASP A 1 97 ? 11.191 1.635 -14.200 1.00 95.50 97 ASP A N 1
ATOM 805 C CA . ASP A 1 97 ? 12.630 1.513 -14.479 1.00 95.50 97 ASP A CA 1
ATOM 806 C C . ASP A 1 97 ? 13.248 2.794 -15.067 1.00 95.50 97 ASP A C 1
ATOM 808 O O . ASP A 1 97 ? 14.460 2.862 -15.279 1.00 95.50 97 ASP A O 1
ATOM 812 N N . ILE A 1 98 ? 12.430 3.827 -15.286 1.00 93.69 98 ILE A N 1
ATOM 813 C CA . ILE A 1 98 ? 12.833 5.132 -15.817 1.00 93.69 98 ILE A CA 1
ATOM 814 C C . ILE A 1 98 ? 12.298 6.274 -14.957 1.00 93.69 98 ILE A C 1
ATOM 816 O O . ILE A 1 98 ? 11.222 6.179 -14.373 1.00 93.69 98 ILE A O 1
ATOM 820 N N . HIS A 1 99 ? 13.034 7.380 -14.906 1.00 95.62 99 HIS A N 1
ATOM 821 C CA . HIS A 1 99 ? 12.622 8.573 -14.172 1.00 95.62 99 HIS A CA 1
ATOM 822 C C . HIS A 1 99 ? 11.660 9.444 -14.996 1.00 95.62 99 HIS A C 1
ATOM 824 O O . HIS A 1 99 ? 11.983 9.825 -16.123 1.00 95.62 99 HIS A O 1
ATOM 830 N N . PHE A 1 100 ? 10.512 9.809 -14.420 1.00 95.88 100 PHE A N 1
ATOM 831 C CA . PHE A 1 100 ? 9.492 10.643 -15.061 1.00 95.88 100 PHE A CA 1
ATOM 832 C C . PHE A 1 100 ? 9.776 12.120 -14.782 1.00 95.88 100 PHE A C 1
ATOM 834 O O . PHE A 1 100 ? 9.386 12.661 -13.750 1.00 95.88 100 PHE A O 1
ATOM 841 N N . VAL A 1 101 ? 10.472 12.780 -15.710 1.00 95.62 101 VAL A N 1
ATOM 842 C CA . VAL A 1 101 ? 10.897 14.187 -15.564 1.00 95.62 101 VAL A CA 1
ATOM 843 C C . VAL A 1 101 ? 9.711 15.155 -15.533 1.00 95.62 101 VAL A C 1
ATOM 845 O O . VAL A 1 101 ? 9.773 16.154 -14.825 1.00 95.62 101 VAL A O 1
ATOM 848 N N . ASP A 1 102 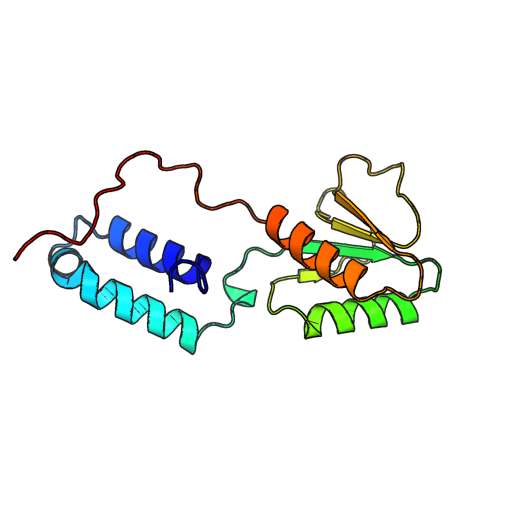? 8.625 14.834 -16.240 1.00 95.44 102 ASP A N 1
ATOM 849 C CA . ASP A 1 102 ? 7.425 15.679 -16.312 1.00 95.44 102 ASP A CA 1
ATOM 850 C C . ASP A 1 102 ? 6.570 15.633 -15.031 1.00 95.44 102 ASP A C 1
ATOM 852 O O . ASP A 1 102 ? 5.653 16.434 -14.872 1.00 95.44 102 ASP A O 1
ATOM 856 N N . TRP A 1 103 ? 6.884 14.724 -14.099 1.00 95.75 103 TRP A N 1
ATOM 857 C CA . TRP A 1 103 ? 6.146 14.520 -12.847 1.00 95.75 103 TRP A CA 1
ATOM 858 C C . TRP A 1 103 ? 7.061 14.574 -11.610 1.00 95.75 103 TRP A C 1
ATOM 860 O O . TRP A 1 103 ? 7.091 13.625 -10.821 1.00 95.75 103 TRP A O 1
ATOM 870 N N . PRO A 1 104 ? 7.828 15.664 -11.410 1.00 94.12 104 PRO A N 1
ATOM 871 C CA . PRO A 1 104 ? 8.848 15.731 -10.362 1.00 94.12 104 PRO A CA 1
ATOM 872 C C . PRO A 1 104 ? 8.259 15.781 -8.944 1.00 94.12 104 PRO A C 1
ATOM 874 O O . PRO A 1 104 ? 8.919 15.365 -7.997 1.00 94.12 104 PRO A O 1
ATOM 877 N N . GLU A 1 105 ? 7.021 16.261 -8.801 1.00 95.00 105 GLU A N 1
ATOM 878 C CA . GLU A 1 105 ? 6.326 16.383 -7.511 1.00 95.00 105 GLU A CA 1
ATOM 879 C C . GLU A 1 105 ? 5.728 15.052 -7.023 1.00 95.00 105 GLU A C 1
ATOM 881 O O . GLU A 1 105 ? 5.414 14.895 -5.842 1.00 95.00 105 GLU A O 1
ATOM 886 N N . ILE A 1 106 ? 5.553 14.076 -7.922 1.00 96.31 106 ILE A N 1
ATOM 887 C CA . ILE A 1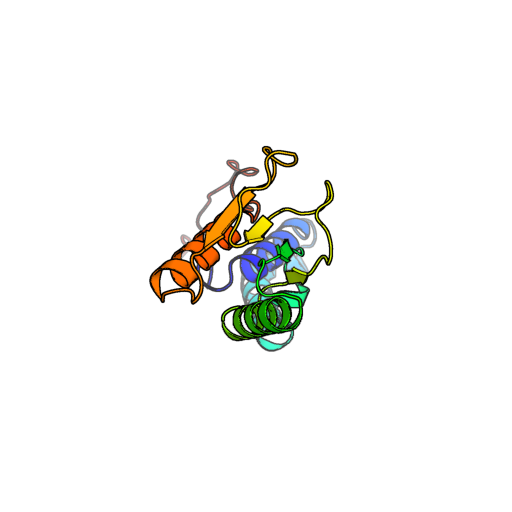 106 ? 5.016 12.760 -7.568 1.00 96.31 106 ILE A CA 1
ATOM 888 C C . ILE A 1 106 ? 6.152 11.909 -7.008 1.00 96.31 106 ILE A C 1
ATOM 890 O O . ILE A 1 106 ? 7.247 11.871 -7.563 1.00 96.31 106 ILE A O 1
ATOM 894 N N . THR A 1 107 ? 5.895 11.174 -5.923 1.00 97.25 107 THR A N 1
ATOM 895 C CA . THR A 1 107 ? 6.896 10.250 -5.376 1.00 97.25 107 THR A CA 1
ATOM 896 C C . THR A 1 107 ? 7.214 9.170 -6.409 1.00 97.25 107 THR A C 1
ATOM 898 O O . THR A 1 107 ? 6.306 8.524 -6.931 1.00 97.25 107 THR A O 1
ATOM 901 N N . GLN A 1 108 ? 8.497 8.940 -6.695 1.00 97.44 108 GLN A N 1
ATOM 902 C CA . GLN A 1 108 ? 8.933 7.945 -7.680 1.00 97.44 108 GLN A CA 1
ATOM 903 C C . GLN A 1 108 ? 9.871 6.920 -7.047 1.00 97.44 108 GLN A C 1
ATOM 905 O O . GLN A 1 108 ? 10.773 7.263 -6.281 1.00 97.44 108 GLN A O 1
ATOM 910 N N . ILE A 1 109 ? 9.682 5.651 -7.398 1.00 97.38 109 ILE A N 1
ATOM 911 C CA . ILE A 1 109 ? 10.606 4.567 -7.079 1.00 97.38 109 ILE A CA 1
ATOM 912 C C . ILE A 1 109 ? 11.115 3.985 -8.387 1.00 97.38 109 ILE A C 1
ATOM 914 O O . ILE A 1 109 ? 10.341 3.461 -9.187 1.00 97.38 109 ILE A O 1
ATOM 918 N N . ILE A 1 110 ? 12.435 4.034 -8.555 1.00 96.00 110 ILE A N 1
ATOM 919 C CA . ILE A 1 110 ? 13.109 3.476 -9.721 1.00 96.00 110 ILE A CA 1
ATOM 920 C C . ILE A 1 110 ? 13.707 2.123 -9.351 1.00 96.00 110 ILE A C 1
ATOM 922 O O . ILE A 1 110 ? 14.560 2.029 -8.464 1.00 96.00 110 ILE A O 1
ATOM 926 N N . TRP A 1 111 ? 13.257 1.071 -10.024 1.00 95.06 111 TRP A N 1
ATOM 927 C CA . TRP A 1 111 ? 13.766 -0.285 -9.864 1.00 95.06 111 TRP A CA 1
ATOM 928 C C . TRP A 1 111 ? 14.533 -0.736 -11.094 1.00 95.06 111 TRP A C 1
ATOM 930 O O . TRP A 1 111 ? 14.113 -0.543 -12.230 1.00 95.06 111 TRP A O 1
ATOM 940 N N . LEU A 1 112 ? 15.629 -1.447 -10.847 1.00 87.44 112 LEU A N 1
ATOM 941 C CA . LEU A 1 112 ? 16.224 -2.298 -11.866 1.00 87.44 112 LEU A CA 1
ATOM 942 C C . LEU A 1 112 ? 15.353 -3.553 -12.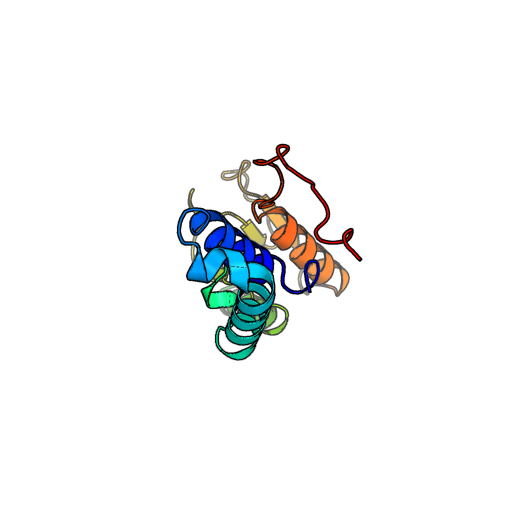028 1.00 87.44 112 LEU A C 1
ATOM 944 O O . LEU A 1 112 ? 14.775 -4.046 -11.057 1.00 87.44 112 LEU A O 1
ATOM 948 N N . ALA A 1 113 ? 15.267 -4.084 -13.245 1.00 81.69 113 ALA A N 1
ATOM 949 C CA . ALA A 1 113 ? 14.546 -5.321 -13.520 1.00 81.69 113 ALA A CA 1
ATOM 950 C C . ALA A 1 113 ? 15.523 -6.511 -13.622 1.00 81.69 113 ALA A C 1
ATOM 952 O O . ALA A 1 113 ? 16.469 -6.441 -14.411 1.00 81.69 113 ALA A O 1
ATOM 953 N N . PRO A 1 114 ? 15.306 -7.617 -12.876 1.00 83.25 114 PRO A N 1
ATOM 954 C CA . PRO A 1 114 ? 14.213 -7.855 -11.923 1.00 83.25 114 PRO A CA 1
ATOM 955 C C . PRO A 1 114 ? 14.436 -7.183 -10.548 1.00 83.25 114 PRO A C 1
ATOM 957 O O . PRO A 1 114 ? 15.585 -7.005 -10.136 1.00 83.25 114 PRO A O 1
ATOM 960 N N . PRO A 1 115 ? 13.359 -6.880 -9.792 1.00 88.12 115 PRO A N 1
ATOM 961 C CA . PRO A 1 115 ? 13.467 -6.270 -8.470 1.00 88.12 115 PRO A CA 1
ATOM 962 C C . PRO A 1 115 ? 14.056 -7.239 -7.442 1.00 88.12 115 PRO A C 1
ATOM 964 O O . PRO A 1 115 ? 13.716 -8.424 -7.391 1.00 88.12 115 PRO A O 1
ATOM 967 N N . ARG A 1 116 ? 14.912 -6.716 -6.567 1.00 90.75 116 ARG A N 1
ATOM 968 C CA . ARG A 1 116 ? 15.559 -7.445 -5.471 1.00 90.75 116 ARG A CA 1
ATOM 969 C C . ARG A 1 116 ? 14.706 -7.377 -4.198 1.00 90.75 116 ARG A C 1
ATOM 971 O O . ARG A 1 116 ? 13.887 -6.474 -4.047 1.00 90.75 116 ARG A O 1
ATOM 978 N N . PRO A 1 117 ? 14.935 -8.251 -3.201 1.00 89.94 117 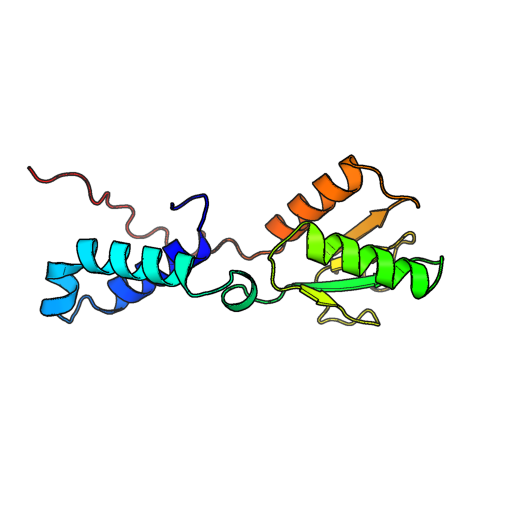PRO A N 1
ATOM 979 C CA . PRO A 1 117 ? 14.228 -8.190 -1.912 1.00 89.94 117 PRO A CA 1
ATOM 980 C C . PRO A 1 117 ? 14.277 -6.815 -1.215 1.00 89.94 117 PRO A C 1
ATOM 982 O O . PRO A 1 117 ? 13.310 -6.388 -0.581 1.00 89.94 117 PRO A O 1
ATOM 985 N N . VAL A 1 118 ? 15.393 -6.094 -1.362 1.00 92.38 118 VAL A N 1
ATOM 986 C CA . VAL A 1 118 ? 15.562 -4.739 -0.809 1.00 92.38 118 VAL A CA 1
ATOM 987 C C . VAL A 1 118 ? 14.660 -3.709 -1.487 1.00 92.38 118 VAL A C 1
ATOM 989 O O . VAL A 1 118 ? 14.196 -2.782 -0.828 1.00 92.38 118 VAL A O 1
ATOM 992 N N . ASP A 1 119 ? 14.365 -3.908 -2.770 1.00 94.69 119 ASP A N 1
ATOM 993 C CA . ASP A 1 119 ? 13.538 -3.015 -3.573 1.00 94.69 119 ASP A CA 1
ATOM 994 C C . ASP A 1 119 ? 12.080 -3.085 -3.072 1.00 94.69 119 ASP A C 1
ATOM 996 O O . ASP A 1 119 ? 11.464 -2.054 -2.795 1.00 94.69 119 ASP A O 1
ATOM 1000 N N . TRP A 1 120 ? 11.583 -4.294 -2.779 1.00 94.44 120 TRP A N 1
ATOM 1001 C CA . TRP A 1 120 ? 10.286 -4.514 -2.122 1.00 94.44 120 TRP A CA 1
ATOM 1002 C C . TRP A 1 120 ? 10.209 -3.900 -0.722 1.00 94.44 120 TRP A C 1
ATOM 1004 O O . TRP A 1 120 ? 9.214 -3.272 -0.365 1.00 94.44 120 TRP A O 1
ATOM 1014 N N . SER A 1 121 ? 11.272 -4.047 0.072 1.00 92.88 121 SER A N 1
ATOM 1015 C CA . SER A 1 121 ? 11.331 -3.474 1.422 1.00 92.88 121 SER A CA 1
ATOM 1016 C C . SER A 1 121 ? 11.276 -1.944 1.392 1.00 92.88 121 SER A C 1
ATOM 1018 O O . SER A 1 121 ? 10.623 -1.330 2.236 1.00 92.88 121 SER A O 1
ATOM 1020 N N . HIS A 1 122 ? 11.947 -1.324 0.418 1.00 95.00 122 HIS A N 1
ATOM 1021 C CA . HIS A 1 122 ? 11.879 0.117 0.200 1.00 95.00 122 HIS A CA 1
ATOM 1022 C C . HIS A 1 122 ? 10.469 0.544 -0.217 1.00 95.00 122 HIS A C 1
ATOM 1024 O O . HIS A 1 122 ? 9.919 1.455 0.390 1.00 95.00 122 HIS A O 1
ATOM 1030 N N . PHE A 1 123 ? 9.843 -0.170 -1.153 1.00 95.62 123 PHE A N 1
ATOM 1031 C CA . PHE A 1 123 ? 8.477 0.114 -1.589 1.00 95.62 123 PHE A CA 1
ATOM 1032 C C . PHE A 1 123 ? 7.458 0.096 -0.447 1.00 95.62 123 PHE A C 1
ATOM 1034 O O . PHE A 1 123 ? 6.683 1.040 -0.322 1.00 95.62 123 PHE A O 1
ATOM 1041 N N . ILE A 1 124 ? 7.500 -0.903 0.441 1.00 93.00 124 ILE A N 1
ATOM 1042 C CA . ILE A 1 124 ? 6.605 -0.941 1.610 1.00 93.00 124 ILE A CA 1
ATOM 1043 C C . ILE A 1 124 ? 6.825 0.272 2.524 1.00 93.00 124 ILE A C 1
ATOM 1045 O O . ILE A 1 124 ? 5.857 0.879 2.976 1.00 93.00 124 ILE A O 1
ATOM 1049 N N . LYS A 1 125 ? 8.081 0.672 2.763 1.00 92.44 125 LYS A N 1
ATOM 1050 C CA . LYS A 1 125 ? 8.390 1.870 3.562 1.00 92.44 125 LYS A CA 1
ATOM 1051 C C . LYS A 1 125 ? 7.862 3.146 2.909 1.00 92.44 125 LYS A C 1
ATOM 1053 O O . LYS A 1 125 ? 7.289 3.981 3.604 1.00 92.44 125 LYS A O 1
ATOM 1058 N N . THR A 1 126 ? 8.026 3.287 1.597 1.00 94.44 126 THR A N 1
ATOM 1059 C CA . THR A 1 126 ? 7.535 4.453 0.857 1.00 94.44 126 THR A CA 1
ATOM 1060 C C . THR A 1 126 ? 6.018 4.519 0.882 1.00 94.44 126 THR A C 1
ATOM 1062 O O . THR A 1 126 ? 5.465 5.571 1.188 1.00 94.44 126 THR A O 1
ATOM 1065 N N . LEU A 1 127 ? 5.332 3.396 0.652 1.00 91.75 127 LEU A N 1
ATOM 1066 C CA . LEU A 1 127 ? 3.881 3.364 0.776 1.00 91.75 127 LEU A CA 1
ATOM 1067 C C . LEU A 1 127 ? 3.440 3.770 2.198 1.00 91.75 127 LEU A C 1
ATOM 1069 O O . LEU A 1 127 ? 2.452 4.489 2.333 1.00 91.75 127 LEU A O 1
ATOM 1073 N N . SER A 1 128 ? 4.132 3.318 3.258 1.00 88.56 128 SER A N 1
ATOM 1074 C CA . SER A 1 128 ? 3.805 3.720 4.639 1.00 88.56 128 SER A CA 1
ATOM 1075 C C . SER A 1 128 ? 3.901 5.233 4.821 1.00 88.56 128 SER A C 1
ATOM 1077 O O . SER A 1 128 ? 3.044 5.823 5.468 1.00 88.56 128 SER A O 1
ATOM 1079 N N . ALA A 1 129 ? 4.932 5.856 4.244 1.00 89.88 129 ALA A N 1
ATOM 1080 C CA . ALA A 1 129 ? 5.167 7.293 4.351 1.00 89.88 129 ALA A CA 1
ATOM 1081 C C . ALA A 1 129 ? 4.134 8.133 3.583 1.00 89.88 129 ALA A C 1
ATOM 1083 O O . ALA A 1 129 ? 3.820 9.241 4.006 1.00 89.88 129 ALA A O 1
ATOM 1084 N N . LEU A 1 130 ? 3.577 7.600 2.489 1.00 89.69 130 LEU A N 1
ATOM 1085 C CA . LEU A 1 130 ? 2.508 8.255 1.724 1.00 89.69 130 LEU A CA 1
ATOM 1086 C C . LEU A 1 130 ? 1.180 8.313 2.475 1.00 89.69 130 LEU A C 1
ATOM 1088 O O . LEU A 1 130 ? 0.276 9.053 2.083 1.00 89.69 130 LEU A O 1
ATOM 1092 N N . ARG A 1 131 ? 1.032 7.528 3.543 1.00 78.75 131 ARG A N 1
ATOM 1093 C CA . ARG A 1 131 ? -0.168 7.610 4.355 1.00 78.75 131 ARG A CA 1
ATOM 1094 C C . ARG A 1 131 ? -0.084 8.833 5.256 1.00 78.75 131 ARG A C 1
ATOM 1096 O O . ARG A 1 131 ? 0.911 8.995 5.969 1.00 78.75 131 ARG A O 1
ATOM 1103 N N . PRO A 1 132 ? -1.135 9.668 5.286 1.00 65.69 132 PRO A N 1
ATOM 1104 C CA . PRO A 1 132 ? -1.213 10.711 6.287 1.00 65.69 132 PRO A CA 1
ATOM 1105 C C . PRO A 1 132 ? -1.119 10.041 7.657 1.00 65.69 132 PRO A C 1
ATOM 1107 O O . PRO A 1 132 ? -1.894 9.139 7.984 1.00 65.69 132 PRO A O 1
ATOM 1110 N N . HIS A 1 133 ? -0.122 10.441 8.443 1.00 53.38 133 HIS A N 1
ATOM 1111 C CA . HIS A 1 133 ? -0.042 10.029 9.830 1.00 53.38 133 HIS A CA 1
ATOM 1112 C C . HIS A 1 133 ? -1.256 10.664 10.503 1.00 53.38 133 HIS A C 1
ATOM 1114 O O . HIS A 1 133 ? -1.295 11.881 10.669 1.00 53.38 133 HIS A O 1
ATOM 1120 N N . SER A 1 134 ? -2.254 9.871 10.896 1.00 47.06 134 SER A N 1
ATOM 1121 C CA . SER A 1 134 ? -3.431 10.336 11.651 1.00 47.06 134 SER A CA 1
ATOM 1122 C C . SER A 1 134 ? -3.077 10.849 13.067 1.00 47.06 134 SER A C 1
ATOM 1124 O O . SER A 1 134 ? -3.862 10.694 13.999 1.00 47.06 134 SER A O 1
ATOM 1126 N N . GLY A 1 135 ? -1.873 11.395 13.269 1.00 41.03 135 GLY A N 1
ATOM 1127 C CA . GLY A 1 135 ? -1.246 11.648 14.563 1.00 41.03 135 GLY A CA 1
ATOM 1128 C C . GLY A 1 135 ? -0.715 13.063 14.799 1.00 41.03 135 GLY A C 1
ATOM 1129 O O . GLY A 1 135 ? -0.201 13.291 15.891 1.00 41.03 135 GLY A O 1
ATOM 1130 N N . GLU A 1 136 ? -0.840 14.015 13.865 1.00 32.84 136 GLU A N 1
ATOM 1131 C CA . GLU A 1 136 ? -0.367 15.399 14.098 1.00 32.84 136 GLU A CA 1
ATOM 1132 C C . GLU A 1 136 ? -1.446 16.488 14.163 1.00 32.84 136 GLU A C 1
ATOM 1134 O O . GLU A 1 136 ? -1.132 17.635 14.461 1.00 32.84 136 GLU A O 1
ATOM 1139 N N . GLU A 1 137 ? -2.727 16.122 14.112 1.00 33.78 137 GLU A N 1
ATOM 1140 C CA . GLU A 1 137 ? -3.821 16.993 14.560 1.00 33.78 137 GLU A CA 1
ATOM 1141 C C . GLU A 1 137 ? -4.539 16.366 15.759 1.00 33.78 137 GLU A C 1
ATOM 1143 O O . GLU A 1 137 ? -5.623 15.809 15.635 1.00 33.78 137 GLU A O 1
ATOM 1148 N N . ASN A 1 138 ? -3.872 16.362 16.919 1.00 32.91 138 ASN A N 1
ATOM 1149 C CA . ASN A 1 138 ? -4.471 16.449 18.263 1.00 32.91 138 ASN A CA 1
ATOM 1150 C C . ASN A 1 138 ? -3.388 16.269 19.344 1.00 32.91 138 ASN A C 1
ATOM 1152 O O . ASN A 1 138 ? -3.420 15.343 20.155 1.00 32.91 138 ASN A O 1
ATOM 1156 N N . LYS A 1 139 ? -2.444 17.216 19.434 1.00 31.31 139 LYS A N 1
ATOM 1157 C CA . LYS A 1 139 ? -1.749 17.491 20.705 1.00 31.31 139 LYS A CA 1
ATOM 1158 C C . LYS A 1 139 ? -2.662 18.296 21.640 1.00 31.31 139 LYS A C 1
ATOM 1160 O O . LYS A 1 139 ? -2.309 19.376 22.087 1.00 31.31 139 LYS A O 1
ATOM 1165 N N . VAL A 1 140 ? -3.842 17.760 21.945 1.00 37.78 140 VAL A N 1
ATOM 1166 C CA . VAL A 1 140 ? -4.648 18.153 23.107 1.00 37.78 140 VAL A CA 1
ATOM 1167 C C . VAL A 1 140 ? -5.260 16.870 23.665 1.00 37.78 140 VAL A C 1
ATOM 1169 O O . VAL A 1 140 ? -6.176 16.299 23.084 1.00 37.78 140 VAL A O 1
ATOM 1172 N N . GLY A 1 141 ? -4.728 16.390 24.792 1.00 38.69 141 GLY A N 1
ATOM 1173 C CA . GLY A 1 141 ? -5.369 15.337 25.587 1.00 38.69 141 GLY A CA 1
ATOM 1174 C C . GLY A 1 141 ? -4.752 13.939 25.506 1.00 38.69 141 GLY A C 1
ATOM 1175 O O . GLY A 1 141 ? -5.469 12.945 25.398 1.00 38.69 141 GLY A O 1
ATOM 1176 N N . THR A 1 142 ? -3.431 13.815 25.629 1.00 39.19 142 THR A N 1
ATOM 1177 C CA . THR A 1 142 ? -2.818 12.569 26.118 1.00 39.19 142 THR A CA 1
ATOM 1178 C C . THR A 1 142 ? -3.053 12.452 27.627 1.00 39.19 142 THR A C 1
ATOM 1180 O O . THR A 1 142 ? -2.183 12.792 28.423 1.00 39.19 142 THR A O 1
ATOM 1183 N N . ALA A 1 143 ? -4.242 12.001 28.026 1.00 33.53 143 ALA A N 1
ATOM 1184 C CA . ALA A 1 143 ? -4.476 11.470 29.367 1.00 33.53 143 ALA A CA 1
ATOM 1185 C C . ALA A 1 143 ? -4.516 9.933 29.280 1.00 33.53 143 ALA A C 1
ATOM 1187 O O . ALA A 1 143 ? -5.264 9.398 28.452 1.00 33.53 143 ALA A O 1
ATOM 1188 N N . PRO A 1 144 ? -3.712 9.207 30.075 1.00 37.34 144 PRO A N 1
ATOM 1189 C CA . PRO A 1 144 ? -3.761 7.753 30.101 1.00 37.34 144 PRO A CA 1
ATOM 1190 C C . PRO A 1 144 ? -5.076 7.278 30.736 1.00 37.34 144 PRO A C 1
ATOM 1192 O O . PRO A 1 144 ? -5.442 7.700 31.828 1.00 37.34 144 PRO A O 1
ATOM 1195 N N . LEU A 1 145 ? -5.771 6.349 30.073 1.00 42.38 145 LEU A N 1
ATOM 1196 C CA . LEU A 1 145 ? -6.814 5.514 30.687 1.00 42.38 145 LEU A CA 1
ATOM 1197 C C . LEU A 1 145 ? -6.136 4.410 31.510 1.00 42.38 145 LEU A C 1
ATOM 1199 O O . LEU A 1 145 ? -6.237 3.228 31.200 1.00 42.38 145 LEU A O 1
ATOM 1203 N N . SER A 1 146 ? -5.364 4.811 32.511 1.00 41.56 146 SER A N 1
ATOM 1204 C CA . SER A 1 146 ? -4.736 3.900 33.463 1.00 41.56 146 SER A CA 1
ATOM 1205 C C . SER A 1 146 ? -4.278 4.687 34.680 1.00 41.56 146 SER A C 1
ATOM 1207 O O . SER A 1 146 ? -3.088 4.897 34.886 1.00 41.56 146 SER A O 1
ATOM 1209 N N . SER A 1 147 ? -5.249 5.146 35.461 1.00 38.50 147 SER A N 1
ATOM 1210 C CA . SER A 1 147 ? -5.095 5.360 36.897 1.00 38.50 147 SER A CA 1
ATOM 1211 C C . SER A 1 147 ? -6.464 5.671 37.484 1.00 38.50 147 SER A C 1
ATOM 1213 O O . SER A 1 147 ? -6.856 6.828 37.531 1.00 38.50 147 SER A O 1
ATOM 1215 N N . GLU A 1 148 ? -7.182 4.640 37.909 1.00 34.78 148 GLU A N 1
ATOM 1216 C CA . GLU A 1 148 ? -8.010 4.684 39.113 1.00 34.78 148 GLU A CA 1
ATOM 1217 C C . GLU A 1 148 ? -8.289 3.238 39.544 1.00 34.78 148 GLU A C 1
ATOM 1219 O O . GLU A 1 148 ? -8.389 2.348 38.703 1.00 34.78 148 GLU A O 1
ATOM 1224 N N . LYS A 1 149 ? -8.217 3.048 40.863 1.00 35.03 149 LYS A N 1
ATOM 1225 C CA . LYS A 1 149 ? -7.980 1.813 41.628 1.00 35.03 149 LYS A CA 1
ATOM 1226 C C . LYS A 1 149 ? -8.862 0.615 41.289 1.00 35.03 149 LYS A C 1
ATOM 1228 O O . LYS A 1 149 ? -10.072 0.816 41.064 1.00 35.03 149 LYS A O 1
#

Radius of gyration: 19.92 Å; chains: 1; bounding box: 41×29×63 Å

pLDDT: mean 85.03, std 18.08, range [31.31, 98.25]

Foldseek 3Di:
DCVPQVLLLVVLVVVLVVCCVPCVSVVCVVVSSVVSSVCCVPPPQQQVSDDEAEEEEDEPVDDVVSVVVVVVVVVVDSHNYDYDPDDDPSHQEYEYCDDDPVPPVHHYQHADPPHDPVSVVVVVVVVVVSDPPPPPPDPDDPDDPDDDD